Protein AF-A0A9E4G983-F1 (afdb_monomer_lite)

Radius of gyration: 18.8 Å; chains: 1; bounding box: 48×41×46 Å

Foldseek 3Di:
DFDADQWFADPNFIFGADDPVVVVVVCVVVVHDDPPVNVVVVVVVVVQCPDPVNDDDDDQDPPDDDDDDNGPDDDDDDDDDADPPPPVPGDDDDDDDDDDPPVPRG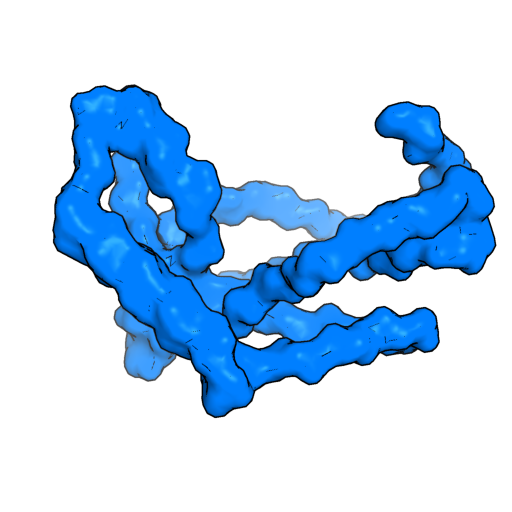DGDVSNCPPPDDDDPDDPPDDPDPPDDDDD

pLDDT: mean 84.01, std 15.25, range [31.33, 97.31]

Secondary structure (DSSP, 8-state):
-----SEEEETTEEEE---GGGHHHHHHHHT-PPPHHHHHHHHHHHHHHTSTTT-------TT------TTT------------S-GGGS-----------TTTSPP--GGGGTT-PPP----TT-----------

Sequence (136 aa):
PYKVPIFSSVDGVLSCRFIETYMPPAAKELGIDMPEDLVEAISYFQEIAARDDIKLDMLVEPGHMTFSNNFVILHARSAFEDGSNDVEIKRLFLRLWLDVDAAASRPHVPEIAVYDADSITRQEGRTPVYAGDGWS

Structure (mmCIF, N/CA/C/O backbone):
data_AF-A0A9E4G983-F1
#
_entry.id   AF-A0A9E4G983-F1
#
loop_
_atom_site.group_PDB
_atom_site.id
_atom_site.type_symbol
_atom_site.label_atom_id
_atom_site.label_alt_id
_atom_site.label_comp_id
_atom_site.label_asym_id
_atom_site.label_entity_id
_atom_site.label_seq_id
_atom_site.pdbx_PDB_ins_code
_atom_site.Cartn_x
_atom_site.Cartn_y
_atom_site.Cartn_z
_atom_site.occupancy
_atom_site.B_iso_or_equiv
_atom_site.auth_seq_id
_atom_site.auth_comp_id
_atom_site.auth_asym_id
_atom_site.auth_atom_id
_atom_site.pdbx_PDB_model_num
ATOM 1 N N . PRO A 1 1 ? -5.307 13.943 16.674 1.00 65.88 1 PRO A N 1
ATOM 2 C CA . PRO A 1 1 ? -4.781 12.770 15.934 1.00 65.88 1 PRO A CA 1
ATOM 3 C C . PRO A 1 1 ? -5.943 11.841 15.584 1.00 65.88 1 PRO A C 1
ATOM 5 O O . PRO A 1 1 ? -6.778 11.593 16.451 1.00 65.88 1 PRO A O 1
ATOM 8 N N . TYR A 1 2 ? -6.039 11.397 14.332 1.00 74.31 2 TYR A N 1
ATOM 9 C CA . TYR A 1 2 ? -7.101 10.493 13.888 1.00 74.31 2 TYR A CA 1
ATOM 10 C C . TYR A 1 2 ? -6.592 9.052 13.916 1.00 74.31 2 TYR A C 1
ATOM 12 O O . TYR A 1 2 ? -5.470 8.783 13.491 1.00 74.31 2 TYR A O 1
ATOM 20 N N . LYS A 1 3 ? -7.409 8.124 14.423 1.00 85.19 3 LYS A N 1
ATOM 21 C CA . LYS A 1 3 ? -7.154 6.690 14.254 1.00 85.19 3 LYS A CA 1
ATOM 22 C C . LYS A 1 3 ? -7.674 6.292 12.877 1.00 85.19 3 LYS A C 1
ATOM 24 O O . LYS A 1 3 ? -8.880 6.179 12.695 1.00 85.19 3 LYS A O 1
ATOM 29 N N . VAL A 1 4 ? -6.768 6.123 11.920 1.00 89.88 4 VAL A N 1
ATOM 30 C CA . VAL A 1 4 ? -7.114 5.711 10.555 1.00 89.88 4 VAL A CA 1
ATOM 31 C C . VAL A 1 4 ? -7.070 4.185 10.470 1.00 89.88 4 VAL A C 1
ATOM 33 O O . VAL A 1 4 ? -6.026 3.605 10.778 1.00 89.88 4 VAL A O 1
ATOM 36 N N . PRO A 1 5 ? -8.168 3.509 10.092 1.00 92.31 5 PRO A N 1
ATOM 37 C CA . PRO A 1 5 ? -8.169 2.059 9.986 1.00 92.31 5 PRO A CA 1
ATOM 38 C C . PRO A 1 5 ? -7.466 1.595 8.702 1.00 92.31 5 PRO A C 1
ATOM 40 O O . PRO A 1 5 ? -7.566 2.241 7.661 1.00 92.31 5 PRO A O 1
ATOM 43 N N . ILE A 1 6 ? -6.798 0.438 8.764 1.00 93.31 6 ILE A N 1
ATOM 44 C CA . ILE A 1 6 ? -6.194 -0.210 7.585 1.00 93.31 6 ILE A CA 1
ATOM 45 C C . ILE A 1 6 ? -7.288 -0.749 6.653 1.00 93.31 6 ILE A C 1
ATOM 47 O O . ILE A 1 6 ? -7.205 -0.594 5.436 1.00 93.31 6 ILE A O 1
ATOM 51 N N . PHE A 1 7 ? -8.335 -1.348 7.227 1.00 95.12 7 PHE A N 1
ATOM 52 C CA . PHE A 1 7 ? -9.487 -1.876 6.502 1.00 95.12 7 PHE A CA 1
ATOM 53 C C . PHE A 1 7 ? -10.757 -1.103 6.836 1.00 95.12 7 PHE A C 1
ATOM 55 O O . PHE A 1 7 ? -11.012 -0.762 7.989 1.00 95.12 7 PHE A O 1
ATOM 62 N N . SER A 1 8 ? -11.599 -0.905 5.832 1.00 95.38 8 SER A N 1
ATOM 63 C CA . SER A 1 8 ? -12.931 -0.334 5.979 1.00 95.38 8 SER A CA 1
ATOM 64 C C . SER A 1 8 ? -13.945 -1.210 5.266 1.00 95.38 8 SER A C 1
ATOM 66 O O . SER A 1 8 ? -13.715 -1.615 4.134 1.00 95.38 8 SER A O 1
ATOM 68 N N . SER A 1 9 ? -15.061 -1.504 5.928 1.00 96.00 9 SER A N 1
ATOM 69 C CA . SER A 1 9 ? -16.187 -2.216 5.331 1.00 96.00 9 SER A CA 1
ATOM 70 C C . SER A 1 9 ? -17.425 -1.341 5.442 1.00 96.00 9 SER A C 1
ATOM 72 O O . SER A 1 9 ? -17.888 -1.068 6.549 1.00 96.00 9 SER A O 1
ATOM 74 N N . VAL A 1 10 ? -17.926 -0.871 4.302 1.00 95.56 10 VAL A N 1
ATOM 75 C CA . VAL A 1 10 ? -19.136 -0.044 4.203 1.00 95.56 10 VAL A CA 1
ATOM 76 C C . VAL A 1 10 ? -20.039 -0.679 3.158 1.00 95.56 10 VAL A C 1
ATOM 78 O O . VAL A 1 10 ? -19.579 -1.008 2.068 1.00 95.56 10 VAL A O 1
ATOM 81 N N . ASP A 1 11 ? -21.302 -0.915 3.512 1.00 94.81 11 ASP A N 1
ATOM 82 C CA . ASP A 1 11 ? -22.305 -1.536 2.634 1.00 94.81 11 ASP A CA 1
ATOM 83 C C . ASP A 1 11 ? -21.843 -2.863 1.996 1.00 94.81 11 ASP A C 1
ATOM 85 O O . ASP A 1 11 ? -22.131 -3.169 0.840 1.00 94.81 11 ASP A O 1
ATOM 89 N N . GLY A 1 12 ? -21.087 -3.665 2.757 1.00 95.25 12 GLY A N 1
ATOM 90 C CA . GLY A 1 12 ? -20.534 -4.947 2.301 1.00 95.25 12 GLY A CA 1
ATOM 91 C C . GLY A 1 12 ? -19.316 -4.828 1.376 1.00 95.25 12 GLY A C 1
ATOM 92 O O . GLY A 1 12 ? -18.810 -5.846 0.903 1.00 95.25 12 GLY A O 1
ATOM 93 N N . VAL A 1 13 ? -18.819 -3.615 1.130 1.00 95.81 13 VAL A N 1
ATOM 94 C CA . VAL A 1 13 ? -17.636 -3.355 0.307 1.00 95.81 13 VAL A CA 1
ATOM 95 C C . VAL A 1 13 ? -16.412 -3.166 1.197 1.00 95.81 13 VAL A C 1
ATOM 97 O O . VAL A 1 13 ? -16.335 -2.211 1.965 1.00 95.81 13 VAL A O 1
ATOM 100 N N . LEU A 1 14 ? -15.432 -4.064 1.058 1.00 95.50 14 LEU A N 1
ATOM 101 C CA . LEU A 1 14 ? -14.140 -3.965 1.738 1.00 95.50 14 LEU A CA 1
ATOM 102 C C . LEU A 1 14 ? -13.174 -3.060 0.964 1.00 95.50 14 LEU A C 1
ATOM 104 O O . LEU A 1 14 ? -12.911 -3.285 -0.218 1.00 95.50 14 LEU A O 1
ATOM 108 N N . SER A 1 15 ? -12.603 -2.084 1.650 1.00 95.75 15 SER A N 1
ATOM 109 C CA . SER A 1 15 ? -11.560 -1.177 1.177 1.00 95.75 15 SER A CA 1
ATOM 110 C C . SER A 1 15 ? -10.341 -1.295 2.089 1.00 95.75 15 SER A C 1
ATOM 112 O O . SER A 1 15 ? -10.481 -1.488 3.296 1.00 95.75 15 SER A O 1
ATOM 114 N N . CYS A 1 16 ? -9.145 -1.180 1.521 1.00 94.62 16 CYS A N 1
ATOM 115 C CA . CYS A 1 16 ? -7.878 -1.262 2.240 1.00 94.62 16 CYS A CA 1
ATOM 116 C C . CYS A 1 16 ? -7.015 -0.041 1.922 1.00 94.62 16 CYS A C 1
ATOM 118 O O . CYS A 1 16 ? -6.756 0.239 0.753 1.00 94.62 16 CYS A O 1
ATOM 120 N N . ARG A 1 17 ? -6.529 0.656 2.952 1.00 91.25 17 ARG A N 1
ATOM 121 C CA . ARG A 1 17 ? -5.506 1.700 2.828 1.00 91.25 17 ARG A CA 1
ATOM 122 C C . ARG A 1 17 ? -4.387 1.396 3.812 1.00 91.25 17 ARG A C 1
ATOM 124 O O . ARG A 1 17 ? -4.528 1.588 5.014 1.00 91.25 17 ARG A O 1
ATOM 131 N N . PHE A 1 18 ? -3.269 0.915 3.286 1.00 91.44 18 PHE A N 1
ATOM 132 C CA . PHE A 1 18 ? -2.132 0.486 4.088 1.00 91.44 18 PHE A CA 1
ATOM 133 C C . PHE A 1 18 ? -0.893 1.308 3.740 1.00 91.44 18 PHE A C 1
ATOM 135 O O . PHE A 1 18 ? -0.408 1.262 2.610 1.00 91.44 18 PHE A O 1
ATOM 142 N N . ILE A 1 19 ? -0.396 2.072 4.714 1.00 87.00 19 ILE A N 1
ATOM 143 C CA . ILE A 1 19 ? 0.829 2.869 4.598 1.00 87.00 19 ILE A CA 1
ATOM 144 C C . ILE A 1 19 ? 1.618 2.710 5.900 1.00 87.00 19 ILE A C 1
ATOM 146 O O . ILE A 1 19 ? 1.531 3.532 6.810 1.00 87.00 19 ILE A O 1
ATOM 150 N N . GLU A 1 20 ? 2.364 1.611 6.004 1.00 86.50 20 GLU A N 1
ATOM 151 C CA . GLU A 1 20 ? 3.146 1.264 7.199 1.00 86.50 20 GLU A CA 1
ATOM 152 C C . GLU A 1 20 ? 4.103 2.383 7.625 1.00 86.50 20 GLU A C 1
ATOM 154 O O . GLU A 1 20 ? 4.232 2.685 8.808 1.00 86.50 20 GLU A O 1
ATOM 159 N N . THR A 1 21 ? 4.734 3.051 6.656 1.00 87.12 21 THR A N 1
ATOM 160 C CA . THR A 1 21 ? 5.777 4.058 6.894 1.00 87.12 21 THR A CA 1
ATOM 161 C C . THR A 1 21 ? 5.303 5.263 7.707 1.00 87.12 21 THR A C 1
ATOM 163 O O . THR A 1 21 ? 6.135 5.983 8.256 1.00 87.12 21 THR A O 1
ATOM 166 N N . TYR A 1 22 ? 3.991 5.483 7.823 1.00 87.00 22 TYR A N 1
ATOM 167 C CA . TYR A 1 22 ? 3.418 6.550 8.645 1.00 87.00 22 TYR A CA 1
ATOM 168 C C . TYR A 1 22 ? 3.205 6.149 10.106 1.00 87.00 22 TYR A C 1
ATOM 170 O O . TYR A 1 22 ? 3.142 7.028 10.965 1.00 87.00 22 TYR A O 1
ATOM 178 N N . MET A 1 23 ? 3.126 4.853 10.419 1.00 90.06 23 MET A N 1
ATOM 179 C CA . MET A 1 23 ? 2.730 4.398 11.755 1.00 90.06 23 MET A CA 1
ATOM 180 C C . MET A 1 23 ? 3.822 4.634 12.813 1.00 90.06 23 MET A C 1
ATOM 182 O O . MET A 1 23 ? 3.508 5.262 13.826 1.00 90.06 23 MET A O 1
ATOM 186 N N . PRO A 1 24 ? 5.105 4.251 12.608 1.00 90.81 24 PRO A N 1
ATOM 187 C CA . PRO A 1 24 ? 6.144 4.514 13.607 1.00 90.81 24 PRO A CA 1
ATOM 188 C C . PRO A 1 24 ? 6.396 6.012 13.866 1.00 90.81 24 PRO A C 1
ATOM 190 O O . PRO A 1 24 ? 6.490 6.395 15.036 1.00 90.81 24 PRO A O 1
ATOM 193 N N . PRO A 1 25 ? 6.465 6.896 12.843 1.00 90.25 25 PRO A N 1
ATOM 194 C CA . PRO A 1 25 ? 6.546 8.337 13.076 1.00 90.25 25 PRO A CA 1
ATOM 195 C C . PRO A 1 25 ? 5.351 8.887 13.860 1.00 90.25 25 PRO A C 1
ATOM 197 O O . PRO A 1 25 ? 5.557 9.679 14.778 1.00 90.25 25 PRO A O 1
ATOM 200 N N . ALA A 1 26 ? 4.128 8.439 13.556 1.00 89.38 26 ALA A N 1
ATOM 201 C CA . ALA A 1 26 ? 2.931 8.871 14.274 1.00 89.38 26 ALA A CA 1
ATOM 202 C C . ALA A 1 26 ? 2.939 8.416 15.743 1.00 89.38 26 ALA A C 1
ATOM 204 O O . ALA A 1 26 ? 2.630 9.211 16.627 1.00 89.38 26 ALA A O 1
ATOM 205 N N . ALA A 1 27 ? 3.336 7.170 16.027 1.00 91.38 27 ALA A N 1
ATOM 206 C CA . ALA A 1 27 ? 3.474 6.670 17.397 1.00 91.38 27 ALA A CA 1
ATOM 207 C C . ALA A 1 27 ? 4.495 7.499 18.195 1.00 91.38 27 ALA A C 1
ATOM 209 O O . ALA A 1 27 ? 4.200 7.973 19.295 1.00 91.38 27 ALA A O 1
ATOM 210 N N . LYS A 1 28 ? 5.650 7.787 17.578 1.00 92.88 28 LYS A N 1
ATOM 211 C CA . LYS A 1 28 ? 6.685 8.653 18.152 1.00 92.88 28 LYS A CA 1
ATOM 212 C C . LYS A 1 28 ? 6.173 10.067 18.438 1.00 92.88 28 LYS A C 1
ATOM 214 O O . LYS A 1 28 ? 6.452 10.596 19.510 1.00 92.88 28 LYS A O 1
ATOM 219 N N . GLU A 1 29 ? 5.450 10.681 17.502 1.00 92.44 29 GLU A N 1
ATOM 220 C CA . GLU A 1 29 ? 4.869 12.021 17.677 1.00 92.44 29 GLU A CA 1
ATOM 221 C C . GLU A 1 29 ? 3.842 12.055 18.817 1.00 92.44 29 GLU A C 1
ATOM 223 O O . GLU A 1 29 ? 3.778 13.019 19.577 1.00 92.44 29 GLU A O 1
ATOM 228 N N . LEU A 1 30 ? 3.076 10.976 18.975 1.00 91.25 30 LEU A N 1
ATOM 229 C CA . LEU A 1 30 ? 2.081 10.825 20.033 1.00 91.25 30 LEU A CA 1
ATOM 230 C C . LEU A 1 30 ? 2.671 10.413 21.388 1.00 91.25 30 LEU A C 1
ATOM 232 O O . LEU A 1 30 ? 1.933 10.385 22.372 1.00 91.25 30 LEU A O 1
ATOM 236 N N . GLY A 1 31 ? 3.970 10.105 21.455 1.00 95.06 31 GLY A N 1
ATOM 237 C CA . GLY A 1 31 ? 4.618 9.617 22.672 1.00 95.06 31 GLY A CA 1
ATOM 238 C C . GLY A 1 31 ? 4.053 8.279 23.151 1.00 95.06 31 GLY A C 1
ATOM 239 O O . GLY A 1 31 ? 4.037 8.025 24.354 1.00 95.06 31 GLY A O 1
ATOM 240 N N . ILE A 1 32 ? 3.551 7.458 22.225 1.00 93.06 32 ILE A N 1
ATOM 241 C CA . ILE A 1 32 ? 3.032 6.118 22.505 1.00 93.06 32 ILE A CA 1
ATOM 242 C C . ILE A 1 32 ? 3.922 5.073 21.843 1.00 93.06 32 ILE A C 1
ATOM 244 O O . ILE A 1 32 ? 4.487 5.309 20.774 1.00 93.06 32 ILE A O 1
ATOM 248 N N . ASP A 1 33 ? 3.990 3.895 22.450 1.00 94.19 33 ASP A N 1
ATOM 249 C CA . ASP A 1 33 ? 4.529 2.723 21.776 1.00 94.19 33 ASP A CA 1
ATOM 250 C C . ASP A 1 33 ? 3.502 2.174 20.783 1.00 94.19 33 ASP A C 1
ATOM 252 O O . ASP A 1 33 ? 2.286 2.305 20.967 1.00 94.19 33 ASP A O 1
ATOM 256 N N . MET A 1 34 ? 3.996 1.548 19.716 1.00 92.56 34 MET A N 1
ATOM 257 C CA . MET A 1 34 ? 3.139 0.758 18.839 1.00 92.56 34 MET A CA 1
ATOM 258 C C . MET A 1 34 ? 2.613 -0.446 19.633 1.00 92.56 34 MET A C 1
ATOM 260 O O . MET A 1 34 ? 3.431 -1.190 20.177 1.00 92.56 34 MET A O 1
ATOM 264 N N . PRO A 1 35 ? 1.285 -0.657 19.705 1.00 91.62 35 PRO A N 1
ATOM 265 C CA . PRO A 1 35 ? 0.722 -1.837 20.350 1.00 91.62 35 PRO A CA 1
ATOM 266 C C . PRO A 1 35 ? 1.307 -3.128 19.762 1.00 91.62 35 PRO A C 1
ATOM 268 O O . PRO A 1 35 ? 1.434 -3.246 18.542 1.00 91.62 35 PRO A O 1
ATOM 271 N N . GLU A 1 36 ? 1.676 -4.086 20.614 1.00 95.12 36 GLU A N 1
ATOM 272 C CA . GLU A 1 36 ? 2.325 -5.335 20.181 1.00 95.12 36 GLU A CA 1
ATOM 273 C C . GLU A 1 36 ? 1.444 -6.141 19.215 1.00 95.12 36 GLU A C 1
ATOM 275 O O . GLU A 1 36 ? 1.930 -6.649 18.205 1.00 95.12 36 GLU A O 1
ATOM 280 N N . ASP A 1 37 ? 0.137 -6.179 19.475 1.00 95.50 37 ASP A N 1
ATOM 281 C CA . ASP A 1 37 ? -0.866 -6.823 18.623 1.00 95.50 37 ASP A CA 1
ATOM 282 C C . ASP A 1 37 ? -0.970 -6.165 17.239 1.00 95.50 37 ASP A C 1
ATOM 284 O O . ASP A 1 37 ? -1.126 -6.849 16.227 1.00 95.50 37 ASP A O 1
ATOM 288 N N . LEU A 1 38 ? -0.830 -4.839 17.166 1.00 92.50 38 LEU A N 1
ATOM 289 C CA . LEU A 1 38 ? -0.785 -4.111 15.901 1.00 92.50 38 LEU A CA 1
ATOM 290 C C . LEU A 1 38 ? 0.484 -4.450 15.112 1.00 92.50 38 LEU A C 1
ATOM 292 O O . LEU A 1 38 ? 0.408 -4.647 13.900 1.00 92.50 38 LEU A O 1
ATOM 296 N N . VAL A 1 39 ? 1.636 -4.536 15.779 1.00 94.06 39 VAL A N 1
ATOM 297 C CA . VAL A 1 39 ? 2.902 -4.924 15.134 1.00 94.06 39 VAL A CA 1
ATOM 298 C C . VAL A 1 39 ? 2.808 -6.346 14.577 1.00 94.06 39 VAL A C 1
ATOM 300 O O . VAL A 1 39 ? 3.174 -6.575 13.422 1.00 94.06 39 VAL A O 1
ATOM 303 N N . GLU A 1 40 ? 2.267 -7.285 15.356 1.00 96.56 40 GLU A N 1
ATOM 304 C CA . GLU A 1 40 ? 2.035 -8.663 14.914 1.00 96.56 40 GLU A CA 1
ATOM 305 C C . GLU A 1 40 ? 1.082 -8.714 13.709 1.00 96.56 40 GLU A C 1
ATOM 307 O O . GLU A 1 40 ? 1.390 -9.349 12.698 1.00 96.56 40 GLU A O 1
ATOM 312 N N . ALA A 1 41 ? -0.037 -7.986 13.769 1.00 95.44 41 ALA A N 1
ATOM 313 C CA . ALA A 1 41 ? -1.020 -7.943 12.690 1.00 95.44 41 ALA A CA 1
ATOM 314 C C . ALA A 1 41 ? -0.454 -7.349 11.389 1.00 95.44 41 ALA A C 1
ATOM 316 O O . ALA A 1 41 ? -0.752 -7.855 10.306 1.00 95.44 41 ALA A O 1
ATOM 317 N N . ILE A 1 42 ? 0.369 -6.298 11.478 1.00 94.75 42 ILE A N 1
ATOM 318 C CA . ILE A 1 42 ? 1.040 -5.691 10.317 1.00 94.75 42 ILE A CA 1
ATOM 319 C C . ILE A 1 42 ? 2.016 -6.685 9.688 1.00 94.75 42 ILE A C 1
ATOM 321 O O . ILE A 1 42 ? 1.973 -6.886 8.474 1.00 94.75 42 ILE A O 1
ATOM 325 N N . SER A 1 43 ? 2.844 -7.338 10.506 1.00 95.31 43 SER A N 1
ATOM 326 C CA . SER A 1 43 ? 3.797 -8.349 10.038 1.00 95.31 43 SER A CA 1
ATOM 327 C C . SER A 1 43 ? 3.078 -9.493 9.315 1.00 95.31 43 SER A C 1
ATOM 329 O O . SER A 1 43 ? 3.426 -9.851 8.189 1.00 95.31 43 SER A O 1
ATOM 331 N N . TYR A 1 44 ? 1.995 -10.002 9.908 1.00 96.88 44 TYR A N 1
ATOM 332 C CA . TYR A 1 44 ? 1.192 -11.064 9.309 1.00 96.88 44 TYR A CA 1
ATOM 333 C C . TYR A 1 44 ? 0.507 -10.629 8.005 1.00 96.88 44 TYR A C 1
ATOM 335 O O . TYR A 1 44 ? 0.484 -11.373 7.022 1.00 96.88 44 TYR A O 1
ATOM 343 N N . PHE A 1 45 ? -0.016 -9.402 7.958 1.00 95.62 45 PHE A N 1
ATOM 344 C CA . PHE A 1 45 ? -0.586 -8.827 6.742 1.00 95.62 45 PHE A CA 1
ATOM 345 C C . PHE A 1 45 ? 0.445 -8.756 5.608 1.00 95.62 45 PHE A C 1
ATOM 347 O O . PHE A 1 45 ? 0.139 -9.137 4.477 1.00 95.62 45 PHE A O 1
ATOM 354 N N . GLN A 1 46 ? 1.669 -8.310 5.903 1.00 94.38 46 GLN A N 1
ATOM 355 C CA . GLN A 1 46 ? 2.756 -8.255 4.925 1.00 94.38 46 GLN A CA 1
ATOM 356 C C . GLN A 1 46 ? 3.183 -9.644 4.457 1.00 94.38 46 GLN A C 1
ATOM 358 O O . GLN A 1 46 ? 3.407 -9.832 3.261 1.00 94.38 46 GLN A O 1
ATOM 363 N N . GLU A 1 47 ? 3.247 -10.617 5.369 1.00 96.56 47 GLU A N 1
ATOM 364 C CA . GLU A 1 47 ? 3.534 -12.008 5.021 1.00 96.56 47 GLU A CA 1
ATOM 365 C C . GLU A 1 47 ? 2.511 -12.532 4.008 1.00 96.56 47 GLU A C 1
ATOM 367 O O . GLU A 1 47 ? 2.904 -13.050 2.965 1.00 96.56 47 GLU A O 1
ATOM 372 N N . ILE A 1 48 ? 1.210 -12.344 4.269 1.00 96.94 48 ILE A N 1
ATOM 373 C CA . ILE A 1 48 ? 0.138 -12.748 3.346 1.00 96.94 48 ILE A CA 1
ATOM 374 C C . ILE A 1 48 ? 0.262 -12.017 2.009 1.00 96.94 48 ILE A C 1
ATOM 376 O O . ILE A 1 48 ? 0.208 -12.656 0.958 1.00 96.94 48 ILE A O 1
ATOM 380 N N . ALA A 1 49 ? 0.434 -10.693 2.036 1.00 95.06 49 ALA A N 1
ATOM 381 C CA . ALA A 1 49 ? 0.529 -9.877 0.828 1.00 95.06 49 ALA A CA 1
ATOM 382 C C . ALA A 1 49 ? 1.724 -10.264 -0.062 1.00 95.06 49 ALA A C 1
ATOM 384 O O . ALA A 1 49 ? 1.685 -10.024 -1.268 1.00 95.06 49 ALA A O 1
ATOM 385 N N . ALA A 1 50 ? 2.771 -10.861 0.514 1.00 94.50 50 ALA A N 1
ATOM 386 C CA . ALA A 1 50 ? 3.968 -11.299 -0.196 1.00 94.50 50 ALA A CA 1
ATOM 387 C C . ALA A 1 50 ? 3.914 -12.753 -0.706 1.00 94.50 50 ALA A C 1
ATOM 389 O O . ALA A 1 50 ? 4.843 -13.167 -1.414 1.00 94.50 50 ALA A O 1
ATOM 390 N N . ARG A 1 51 ? 2.876 -13.534 -0.370 1.00 97.31 51 ARG A N 1
ATOM 391 C CA . ARG A 1 51 ? 2.757 -14.932 -0.818 1.00 97.31 51 ARG A CA 1
ATOM 392 C C . ARG A 1 51 ? 2.574 -15.016 -2.328 1.00 97.31 51 ARG A C 1
ATOM 394 O O . ARG A 1 51 ? 1.840 -14.223 -2.908 1.00 97.31 51 ARG A O 1
ATOM 401 N N . ASP A 1 52 ? 3.207 -16.005 -2.952 1.00 96.06 52 ASP A N 1
ATOM 402 C CA . ASP A 1 52 ? 3.201 -16.186 -4.411 1.00 96.06 52 ASP A CA 1
ATOM 403 C C . ASP A 1 52 ? 1.804 -16.482 -4.990 1.00 96.06 52 ASP A C 1
ATOM 405 O O . ASP A 1 52 ? 1.565 -16.236 -6.167 1.00 96.06 52 ASP A O 1
ATOM 409 N N . ASP A 1 53 ? 0.873 -16.991 -4.179 1.00 97.06 53 ASP A N 1
ATOM 410 C CA . ASP A 1 53 ? -0.525 -17.232 -4.558 1.00 97.06 53 ASP A CA 1
ATOM 411 C C . ASP A 1 53 ? -1.430 -15.995 -4.398 1.00 97.06 53 ASP A C 1
ATOM 413 O O . ASP A 1 53 ? -2.571 -16.005 -4.862 1.00 97.06 53 ASP A O 1
ATOM 417 N N . ILE A 1 54 ? -0.927 -14.930 -3.764 1.00 96.00 54 ILE A N 1
ATOM 418 C CA . ILE A 1 54 ? -1.641 -13.668 -3.526 1.00 96.00 54 ILE A CA 1
ATOM 419 C C . ILE A 1 54 ? -1.057 -12.529 -4.365 1.00 96.00 54 ILE A C 1
ATOM 421 O O . ILE A 1 54 ? -1.810 -11.731 -4.931 1.00 96.00 54 ILE A O 1
ATOM 425 N N . LYS A 1 55 ? 0.273 -12.422 -4.439 1.00 95.38 55 LYS A N 1
ATOM 426 C CA . LYS A 1 55 ? 0.944 -11.351 -5.178 1.00 95.38 55 LYS A CA 1
ATOM 427 C C . LYS A 1 55 ? 0.961 -11.635 -6.678 1.00 95.38 55 LYS A C 1
ATOM 429 O O . LYS A 1 55 ? 1.061 -12.774 -7.120 1.00 95.38 55 LYS A O 1
ATOM 434 N N . LEU A 1 56 ? 0.939 -10.560 -7.459 1.00 94.44 56 LEU A N 1
ATOM 435 C CA . LEU A 1 56 ? 1.154 -10.598 -8.899 1.00 94.44 56 LEU A CA 1
ATOM 436 C C . LEU A 1 56 ? 2.462 -9.884 -9.230 1.00 94.44 56 LEU A C 1
ATOM 438 O O . LEU A 1 56 ? 2.544 -8.658 -9.128 1.00 94.44 56 LEU A O 1
ATOM 442 N N . ASP A 1 57 ? 3.453 -10.646 -9.678 1.00 94.50 57 ASP A N 1
ATOM 443 C CA . ASP A 1 57 ? 4.681 -10.088 -10.234 1.00 94.50 57 ASP A CA 1
ATOM 444 C C . ASP A 1 57 ? 4.478 -9.758 -11.715 1.00 94.50 57 ASP A C 1
ATOM 446 O O . ASP A 1 57 ? 4.103 -10.606 -12.526 1.00 94.50 57 ASP A O 1
ATOM 450 N N . MET A 1 58 ? 4.720 -8.498 -12.075 1.00 91.94 58 MET A N 1
ATOM 451 C CA . MET A 1 58 ? 4.535 -8.002 -13.435 1.00 91.94 58 MET A CA 1
ATOM 452 C C . MET A 1 58 ? 5.694 -7.096 -13.845 1.00 91.94 58 MET A C 1
ATOM 454 O O . MET A 1 58 ? 6.027 -6.126 -13.159 1.00 91.94 58 MET A O 1
ATOM 458 N N . LEU A 1 59 ? 6.262 -7.372 -15.019 1.00 91.56 59 LEU A N 1
ATOM 459 C CA . LEU A 1 59 ? 7.192 -6.467 -15.679 1.00 91.56 59 LEU A CA 1
ATOM 460 C C . LEU A 1 59 ? 6.407 -5.447 -16.513 1.00 91.56 59 LEU A C 1
ATOM 462 O O . LEU A 1 59 ? 5.679 -5.802 -17.436 1.00 91.56 59 LEU A O 1
ATOM 466 N N . VAL A 1 60 ? 6.559 -4.166 -16.183 1.00 90.94 60 VAL A N 1
ATOM 467 C CA . VAL A 1 60 ? 6.005 -3.067 -16.985 1.00 90.94 60 VAL A CA 1
ATOM 468 C C . VAL A 1 60 ? 7.060 -2.643 -18.002 1.00 90.94 60 VAL A C 1
ATOM 470 O O . VAL A 1 60 ? 8.078 -2.060 -17.624 1.00 90.94 60 VAL A O 1
ATOM 473 N N . GLU A 1 61 ? 6.816 -2.968 -19.269 1.00 90.31 61 GLU A N 1
ATOM 474 C CA . GLU A 1 61 ? 7.705 -2.697 -20.401 1.00 90.31 61 GLU A CA 1
ATOM 475 C C . GLU A 1 61 ? 7.446 -1.306 -21.008 1.00 90.31 61 GLU A C 1
ATOM 477 O O . GLU A 1 61 ? 6.391 -0.705 -20.765 1.00 90.31 61 GLU A O 1
ATOM 482 N N . PRO A 1 62 ? 8.383 -0.759 -21.805 1.00 89.69 62 PRO A N 1
ATOM 483 C CA . PRO A 1 62 ? 8.163 0.491 -22.523 1.00 89.69 62 PRO A CA 1
ATOM 484 C C . PRO A 1 62 ? 6.869 0.463 -23.349 1.00 89.69 62 PRO A C 1
ATOM 486 O O . PRO A 1 62 ? 6.647 -0.432 -24.158 1.00 89.69 62 PRO A O 1
ATOM 489 N N . GLY A 1 63 ? 6.010 1.462 -23.139 1.00 90.94 63 GLY A N 1
ATOM 490 C CA . GLY A 1 63 ? 4.699 1.559 -23.788 1.00 90.94 63 GLY A CA 1
ATOM 491 C C . GLY A 1 63 ? 3.545 0.909 -23.014 1.00 90.94 63 GLY A C 1
ATOM 492 O O . GLY A 1 63 ? 2.390 1.160 -23.356 1.00 90.94 63 GLY A O 1
ATOM 493 N N . HIS A 1 64 ? 3.812 0.140 -21.952 1.00 94.12 64 HIS A N 1
ATOM 494 C CA . HIS A 1 64 ? 2.758 -0.380 -21.077 1.00 94.12 64 HIS A CA 1
ATOM 495 C C . HIS A 1 64 ? 2.234 0.690 -20.114 1.00 94.12 64 HIS A C 1
ATOM 497 O O . HIS A 1 64 ? 2.966 1.560 -19.638 1.00 94.12 64 HIS A O 1
ATOM 503 N N . MET A 1 65 ? 0.945 0.582 -19.790 1.00 93.31 65 MET A N 1
ATOM 504 C CA . MET A 1 65 ? 0.265 1.414 -18.803 1.00 93.31 65 MET A CA 1
ATOM 505 C C . MET A 1 65 ? -0.461 0.524 -17.802 1.00 93.31 65 MET A C 1
ATOM 507 O O . MET A 1 65 ? -1.096 -0.459 -18.181 1.00 93.31 65 MET A O 1
ATOM 511 N N . THR A 1 66 ? -0.387 0.889 -16.525 1.00 92.75 66 THR A N 1
ATOM 512 C CA . THR A 1 66 ? -1.035 0.159 -15.434 1.00 92.75 66 THR A CA 1
ATOM 513 C C . THR A 1 66 ? -1.975 1.078 -14.672 1.00 92.75 66 THR A C 1
ATOM 515 O O . THR A 1 66 ? -1.588 2.188 -14.304 1.00 92.75 66 THR A O 1
ATOM 518 N N . PHE A 1 67 ? -3.177 0.587 -14.378 1.00 92.31 67 PHE A N 1
ATOM 519 C CA . PHE A 1 67 ? -4.127 1.237 -13.482 1.00 92.31 67 PHE A CA 1
ATOM 520 C C . PHE A 1 67 ? -4.300 0.381 -12.233 1.00 92.31 67 PHE A C 1
ATOM 522 O O . PHE A 1 67 ? -4.580 -0.812 -12.336 1.00 92.31 67 PHE A O 1
ATOM 529 N N . SER A 1 68 ? -4.181 1.005 -11.065 1.00 91.56 68 SER A N 1
ATOM 530 C CA . SER A 1 68 ? -4.372 0.338 -9.778 1.00 91.56 68 SER A CA 1
ATOM 531 C C . SER A 1 68 ? -5.408 1.097 -8.967 1.00 91.56 68 SER A C 1
ATOM 533 O O . SER A 1 68 ? -5.254 2.292 -8.718 1.00 91.56 68 SER A O 1
ATOM 535 N N . ASN A 1 69 ? -6.461 0.403 -8.532 1.00 91.94 69 ASN A N 1
ATOM 536 C CA . ASN A 1 69 ? -7.382 0.956 -7.549 1.00 91.94 69 ASN A CA 1
ATOM 537 C C . ASN A 1 69 ? -6.707 0.916 -6.173 1.00 91.94 69 ASN A C 1
ATOM 539 O O . ASN A 1 69 ? -6.491 -0.161 -5.613 1.00 91.94 69 ASN A O 1
ATOM 543 N N . ASN A 1 70 ? -6.397 2.094 -5.632 1.00 91.06 70 ASN A N 1
ATOM 544 C CA . ASN A 1 70 ? -5.628 2.244 -4.399 1.00 91.06 70 ASN A CA 1
ATOM 545 C C . ASN A 1 70 ? -6.352 1.732 -3.136 1.00 91.06 70 ASN A C 1
ATOM 547 O O . ASN A 1 70 ? -5.722 1.618 -2.092 1.00 91.06 70 ASN A O 1
ATOM 551 N N . PHE A 1 71 ? -7.646 1.405 -3.227 1.00 92.81 71 PHE A N 1
ATOM 552 C CA . PHE A 1 71 ? -8.411 0.790 -2.138 1.00 92.81 71 PHE A CA 1
ATOM 553 C C . PHE A 1 71 ? -8.457 -0.741 -2.192 1.00 92.81 71 PHE A C 1
ATOM 555 O O . PHE A 1 71 ? -9.033 -1.367 -1.302 1.00 92.81 71 PHE A O 1
ATOM 562 N N . VAL A 1 72 ? -7.934 -1.352 -3.257 1.00 93.25 72 VAL A N 1
ATOM 563 C CA . VAL A 1 72 ? -8.059 -2.800 -3.501 1.00 93.25 72 VAL A CA 1
ATOM 564 C C . VAL A 1 72 ? -6.700 -3.454 -3.725 1.00 93.25 72 VAL A C 1
ATOM 566 O O . VAL A 1 72 ? -6.508 -4.597 -3.324 1.00 93.25 72 VAL A O 1
ATOM 569 N N . ILE A 1 73 ? -5.757 -2.744 -4.351 1.00 93.62 73 ILE A N 1
ATOM 570 C CA . ILE A 1 73 ? -4.464 -3.296 -4.759 1.00 93.62 73 ILE A CA 1
ATOM 571 C C . ILE A 1 73 ? -3.338 -2.582 -4.012 1.00 93.62 73 ILE A C 1
ATOM 573 O O . ILE A 1 73 ? -3.082 -1.393 -4.227 1.00 93.62 73 ILE A O 1
ATOM 577 N N . LEU A 1 74 ? -2.614 -3.340 -3.186 1.00 93.50 74 LEU A N 1
ATOM 578 C CA . LEU A 1 74 ? -1.293 -2.933 -2.716 1.00 93.50 74 LEU A CA 1
ATOM 579 C C . LEU A 1 74 ? -0.314 -3.026 -3.884 1.00 93.50 74 LEU A C 1
ATOM 581 O O . LEU A 1 74 ? -0.339 -3.987 -4.648 1.00 93.50 74 LEU A O 1
ATOM 585 N N . HIS A 1 75 ? 0.554 -2.033 -4.023 1.00 92.25 75 HIS A N 1
ATOM 586 C CA . HIS A 1 75 ? 1.535 -2.000 -5.098 1.00 92.25 75 HIS A CA 1
ATOM 587 C C . HIS A 1 75 ? 2.912 -1.661 -4.540 1.00 92.25 75 HIS A C 1
ATOM 589 O O . HIS A 1 75 ? 3.074 -0.748 -3.732 1.00 92.25 75 HIS A O 1
ATOM 595 N N . ALA A 1 76 ? 3.907 -2.402 -5.005 1.00 90.88 76 ALA A N 1
ATOM 596 C CA . ALA A 1 76 ? 5.305 -2.219 -4.662 1.00 90.88 76 ALA A CA 1
ATOM 597 C C . ALA A 1 76 ? 6.162 -2.399 -5.917 1.00 90.88 76 ALA A C 1
ATOM 599 O O . ALA A 1 76 ? 5.667 -2.717 -7.000 1.00 90.88 76 ALA A O 1
ATOM 600 N N . ARG A 1 77 ? 7.465 -2.180 -5.769 1.00 91.06 77 ARG A N 1
ATOM 601 C CA . ARG A 1 77 ? 8.458 -2.500 -6.794 1.00 91.06 77 ARG A CA 1
ATOM 602 C C . ARG A 1 77 ? 9.509 -3.417 -6.189 1.00 91.06 77 ARG A C 1
ATOM 604 O O . ARG A 1 77 ? 9.868 -3.240 -5.026 1.00 91.06 77 ARG A O 1
ATOM 611 N N . SER A 1 78 ? 10.020 -4.349 -6.985 1.00 90.12 78 SER A N 1
ATOM 612 C CA . SER A 1 78 ? 11.208 -5.116 -6.622 1.00 90.12 78 SER A CA 1
ATOM 613 C C . SER A 1 78 ? 12.417 -4.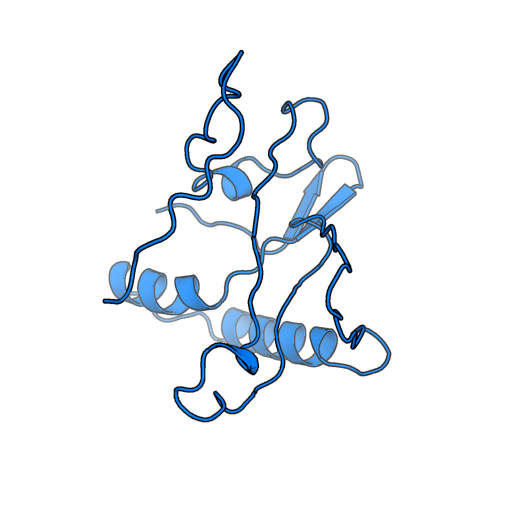189 -6.470 1.00 90.12 78 SER A C 1
ATOM 615 O O . SER A 1 78 ? 12.475 -3.112 -7.076 1.00 90.12 78 SER A O 1
ATOM 617 N N . ALA A 1 79 ? 13.398 -4.615 -5.672 1.00 89.56 79 ALA A N 1
ATOM 618 C CA . ALA A 1 79 ? 14.704 -3.971 -5.658 1.00 89.56 79 ALA A CA 1
ATOM 619 C C . ALA A 1 79 ? 15.325 -4.026 -7.063 1.00 89.56 79 ALA A C 1
ATOM 621 O O . ALA A 1 79 ? 15.126 -4.990 -7.805 1.00 89.56 79 ALA A O 1
ATOM 622 N N . PHE A 1 80 ? 16.044 -2.974 -7.432 1.00 86.00 80 PHE A N 1
ATOM 623 C CA . PHE A 1 80 ? 16.764 -2.881 -8.694 1.00 86.00 80 PHE A CA 1
ATOM 624 C C . PHE A 1 80 ? 18.019 -2.036 -8.488 1.00 86.00 80 PHE A C 1
ATOM 626 O O . PHE A 1 80 ? 18.080 -1.227 -7.561 1.00 86.00 80 PHE A O 1
ATOM 633 N N . GLU A 1 81 ? 19.007 -2.239 -9.349 1.00 83.75 81 GLU A N 1
ATOM 634 C CA . GLU A 1 81 ? 20.191 -1.393 -9.421 1.00 83.75 81 GLU A CA 1
ATOM 635 C C . GLU A 1 81 ? 19.943 -0.312 -10.472 1.00 83.75 81 GLU A C 1
ATOM 637 O O . GLU A 1 81 ? 19.516 -0.611 -11.591 1.00 83.75 81 GLU A O 1
ATOM 642 N N . ASP A 1 82 ? 20.186 0.948 -10.116 1.00 80.38 82 ASP A N 1
ATOM 643 C CA . ASP A 1 82 ? 20.251 2.005 -11.117 1.00 80.38 82 ASP A CA 1
ATOM 644 C C . ASP A 1 82 ? 21.435 1.703 -12.050 1.00 80.38 82 ASP A C 1
ATOM 646 O O . ASP A 1 82 ? 22.563 1.506 -11.593 1.00 80.38 82 ASP A O 1
ATOM 650 N N . GLY A 1 83 ? 21.175 1.630 -13.360 1.00 69.94 83 GLY A N 1
ATOM 651 C CA . GLY A 1 83 ? 22.222 1.473 -14.372 1.00 69.94 83 GLY A CA 1
ATOM 652 C C . GLY A 1 83 ? 23.238 2.622 -14.330 1.00 69.94 83 GLY A C 1
ATOM 653 O O . GLY A 1 83 ? 23.080 3.589 -13.581 1.00 69.94 83 GLY A O 1
ATOM 654 N N . SER A 1 84 ? 24.291 2.545 -15.154 1.00 72.88 84 SER A N 1
ATOM 655 C CA . SER A 1 84 ? 25.237 3.659 -15.317 1.00 72.88 84 SER A CA 1
ATOM 656 C C . SER A 1 84 ? 24.495 4.985 -15.568 1.00 72.88 84 SER A C 1
ATOM 658 O O . SER A 1 84 ? 23.338 5.002 -15.981 1.00 72.88 84 SER A O 1
ATOM 660 N N . ASN A 1 85 ? 25.151 6.130 -15.351 1.00 73.81 85 ASN A N 1
ATOM 661 C CA . ASN A 1 85 ? 24.553 7.459 -15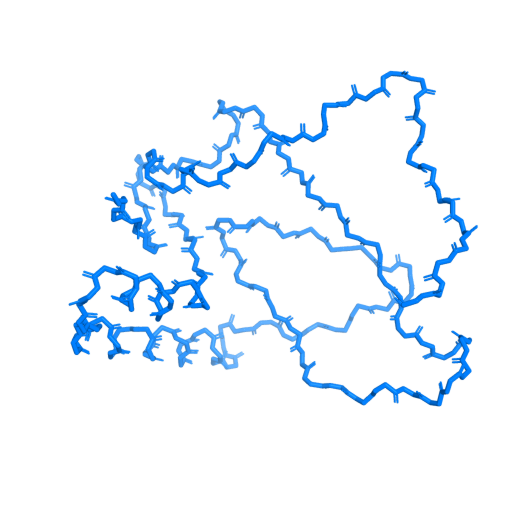.576 1.00 73.81 85 ASN A CA 1
ATOM 662 C C . ASN A 1 85 ? 24.119 7.740 -17.034 1.00 73.81 85 ASN A C 1
ATOM 664 O O . ASN A 1 85 ? 23.729 8.865 -17.344 1.00 73.81 85 ASN A O 1
ATOM 668 N N . ASP A 1 86 ? 24.176 6.739 -17.908 1.00 78.81 86 ASP A N 1
ATOM 669 C CA . ASP A 1 86 ? 23.589 6.754 -19.233 1.00 78.81 86 ASP A CA 1
ATOM 670 C C . ASP A 1 86 ? 22.055 6.817 -19.134 1.00 78.81 86 ASP A C 1
ATOM 672 O O . ASP A 1 86 ? 21.393 5.946 -18.570 1.00 78.81 86 ASP A O 1
ATOM 676 N N . VAL A 1 87 ? 21.488 7.904 -19.649 1.00 74.12 87 VAL A N 1
ATOM 677 C CA . VAL A 1 87 ? 20.050 8.190 -19.591 1.00 74.12 87 VAL A CA 1
ATOM 678 C C . VAL A 1 87 ? 19.254 7.211 -20.453 1.00 74.12 87 VAL A C 1
ATOM 680 O O . VAL A 1 87 ? 18.117 6.897 -20.101 1.00 74.12 87 VAL A O 1
ATOM 683 N N . GLU A 1 88 ? 19.854 6.673 -21.517 1.00 75.88 88 GLU A N 1
ATOM 684 C CA . GLU A 1 88 ? 19.180 5.802 -22.489 1.00 75.88 88 GLU A CA 1
ATOM 685 C C . GLU A 1 88 ? 18.783 4.438 -21.902 1.00 75.88 88 GLU A C 1
ATOM 687 O O . GLU A 1 88 ? 17.895 3.767 -22.425 1.00 75.88 88 GLU A O 1
ATOM 692 N N . ILE A 1 89 ? 19.406 4.026 -20.792 1.00 76.81 89 ILE A N 1
ATOM 693 C CA . ILE A 1 89 ? 19.128 2.744 -20.124 1.00 76.81 89 ILE A CA 1
ATOM 694 C C . ILE A 1 89 ? 18.325 2.893 -18.825 1.00 76.81 89 ILE A C 1
ATOM 696 O O . ILE A 1 89 ? 18.003 1.891 -18.180 1.00 76.81 89 ILE A O 1
ATOM 700 N N . LYS A 1 90 ? 17.995 4.124 -18.407 1.00 80.00 90 LYS A N 1
ATOM 701 C CA . LYS A 1 90 ? 17.258 4.353 -17.158 1.00 80.00 90 LYS A CA 1
ATOM 702 C C . LYS A 1 90 ? 15.784 3.988 -17.307 1.00 80.00 90 LYS A C 1
ATOM 704 O O . LYS A 1 90 ? 15.107 4.366 -18.259 1.00 80.00 90 LYS A O 1
ATOM 709 N N . ARG A 1 91 ? 15.247 3.307 -16.292 1.00 83.69 91 ARG A N 1
ATOM 710 C CA . ARG A 1 91 ? 13.812 3.020 -16.189 1.00 83.69 91 ARG A CA 1
ATOM 711 C C . ARG A 1 91 ? 13.050 4.304 -15.844 1.00 83.69 91 ARG A C 1
ATOM 713 O O . ARG A 1 91 ? 13.171 4.807 -14.730 1.00 83.69 91 ARG A O 1
ATOM 720 N N . LEU A 1 92 ? 12.235 4.805 -16.774 1.00 86.69 92 LEU A N 1
ATOM 721 C CA . LEU A 1 92 ? 11.414 6.007 -16.592 1.00 86.69 92 LEU A CA 1
ATOM 722 C C . LEU A 1 92 ? 9.917 5.668 -16.577 1.00 86.69 92 LEU A C 1
ATOM 724 O O . LEU A 1 92 ? 9.419 4.995 -17.476 1.00 86.69 92 LEU A O 1
ATOM 728 N N . PHE A 1 93 ? 9.191 6.196 -15.587 1.00 88.56 93 PHE A N 1
ATOM 729 C CA . PHE A 1 93 ? 7.729 6.150 -15.536 1.00 88.56 93 PHE A CA 1
ATOM 730 C C . PHE A 1 93 ? 7.131 7.526 -15.302 1.00 88.56 93 PHE A C 1
ATOM 732 O O . PHE A 1 93 ? 7.632 8.314 -14.501 1.00 88.56 93 PHE A O 1
ATOM 739 N N . LEU A 1 94 ? 5.987 7.757 -15.937 1.00 89.69 94 LEU A N 1
ATOM 740 C CA . LEU A 1 94 ? 5.066 8.817 -15.558 1.00 89.69 94 LEU A CA 1
ATOM 741 C C . LEU A 1 94 ? 4.003 8.221 -14.633 1.00 89.69 94 LEU A C 1
ATOM 743 O O . LEU A 1 94 ? 3.481 7.138 -14.896 1.00 89.69 94 LEU A O 1
ATOM 747 N N . ARG A 1 95 ? 3.682 8.930 -13.550 1.00 88.50 95 ARG A N 1
ATOM 748 C CA . ARG A 1 95 ? 2.647 8.531 -12.592 1.00 88.50 95 ARG A CA 1
ATOM 749 C C . ARG A 1 95 ? 1.598 9.627 -12.491 1.00 88.50 95 ARG A C 1
ATOM 751 O O . ARG A 1 95 ? 1.939 10.791 -12.303 1.00 88.50 95 ARG A O 1
ATOM 758 N N . LEU A 1 96 ? 0.332 9.229 -12.567 1.00 88.19 96 LEU A N 1
ATOM 759 C CA . LEU A 1 96 ? -0.824 10.095 -12.365 1.00 88.19 96 LEU A CA 1
ATOM 760 C C . LEU A 1 96 ? -1.671 9.545 -11.216 1.00 88.19 96 LEU A C 1
ATOM 762 O O . LEU A 1 96 ? -1.922 8.343 -11.154 1.00 88.19 96 LEU A O 1
ATOM 766 N N . TRP A 1 97 ? -2.108 10.428 -10.322 1.00 85.94 97 TRP A N 1
ATOM 767 C CA . TRP A 1 97 ? -3.137 10.125 -9.331 1.00 85.94 97 TRP A CA 1
ATOM 768 C C . TRP A 1 97 ? -4.484 10.576 -9.880 1.00 85.94 97 TRP A C 1
ATOM 770 O O . TRP A 1 97 ? -4.619 11.712 -10.332 1.00 85.94 97 TRP A O 1
ATOM 780 N N . LEU A 1 98 ? -5.451 9.664 -9.878 1.00 86.06 98 LEU A N 1
ATOM 781 C CA . LEU A 1 98 ? -6.807 9.915 -10.342 1.00 86.06 98 LEU A CA 1
ATOM 782 C C . LEU A 1 98 ? -7.739 9.844 -9.145 1.00 86.06 98 LEU A C 1
ATOM 784 O O . LEU A 1 98 ? -7.744 8.844 -8.430 1.00 86.06 98 LEU A O 1
ATOM 788 N N . ASP A 1 99 ? -8.515 10.902 -8.973 1.00 83.88 99 ASP A N 1
ATOM 789 C CA . ASP A 1 99 ? -9.636 10.935 -8.052 1.00 83.88 99 ASP A CA 1
ATOM 790 C C . ASP A 1 99 ? -10.940 10.911 -8.855 1.00 83.88 99 ASP A C 1
ATOM 792 O O . ASP A 1 99 ? -10.980 11.336 -10.017 1.00 83.88 99 ASP A O 1
ATOM 796 N N . VAL A 1 100 ? -11.988 10.369 -8.253 1.00 85.00 100 VAL A N 1
ATOM 797 C CA . VAL A 1 100 ? -13.325 10.284 -8.842 1.00 85.00 100 VAL A CA 1
ATOM 798 C C . VAL A 1 100 ? -14.314 10.964 -7.912 1.00 85.00 100 VAL A C 1
ATOM 800 O O . VAL A 1 100 ? -14.079 11.062 -6.712 1.00 85.00 100 VAL A O 1
ATOM 803 N N . ASP A 1 101 ? -15.449 11.403 -8.453 1.00 84.62 101 ASP A N 1
ATOM 804 C CA . ASP A 1 101 ? -16.507 11.982 -7.629 1.00 84.62 101 ASP A CA 1
ATOM 805 C C . ASP A 1 101 ? -16.847 11.055 -6.455 1.00 84.62 101 ASP A C 1
ATOM 807 O O . ASP A 1 101 ? -16.917 9.835 -6.616 1.00 84.62 101 ASP A O 1
ATOM 811 N N . ALA A 1 102 ? -17.121 11.627 -5.280 1.00 79.44 102 ALA A N 1
ATOM 812 C CA . ALA A 1 102 ? -17.379 10.856 -4.061 1.00 79.44 102 ALA A CA 1
ATOM 813 C C . ALA A 1 102 ? -18.487 9.797 -4.237 1.00 79.44 102 ALA A C 1
ATOM 815 O O . ALA A 1 102 ? -18.404 8.716 -3.664 1.00 79.44 102 ALA A O 1
ATOM 816 N N . ALA A 1 103 ? -19.489 10.073 -5.081 1.00 83.88 103 ALA A N 1
ATOM 817 C CA . ALA A 1 103 ? -20.564 9.133 -5.412 1.00 83.88 103 ALA A CA 1
ATOM 818 C C . ALA A 1 103 ? -20.103 7.913 -6.239 1.00 83.88 103 ALA A C 1
ATOM 820 O O . ALA A 1 103 ? -20.772 6.882 -6.229 1.00 83.88 103 ALA A O 1
ATOM 821 N N . ALA A 1 104 ? -18.991 8.034 -6.968 1.00 86.06 104 ALA A N 1
ATOM 822 C CA . ALA A 1 104 ? -18.366 6.973 -7.757 1.00 86.06 104 ALA A CA 1
ATOM 823 C C . ALA A 1 104 ? -17.139 6.351 -7.061 1.00 86.06 104 ALA A C 1
ATOM 825 O O . ALA A 1 104 ? -16.631 5.323 -7.515 1.00 86.06 104 ALA A O 1
ATOM 826 N N . SER A 1 105 ? -16.654 6.965 -5.977 1.00 88.69 105 SER A N 1
ATOM 827 C CA . SER A 1 105 ? -15.547 6.440 -5.183 1.00 88.69 105 SER A CA 1
ATOM 828 C C . SER A 1 105 ? -15.942 5.149 -4.472 1.00 88.69 105 SER A C 1
ATOM 830 O O . SER A 1 105 ? -17.114 4.875 -4.203 1.00 88.69 105 SER A O 1
ATOM 832 N N . ARG A 1 106 ? -14.944 4.316 -4.168 1.00 91.38 106 ARG A N 1
ATOM 833 C CA . ARG A 1 106 ? -15.186 3.064 -3.452 1.00 91.38 106 ARG A CA 1
ATOM 834 C C . ARG A 1 106 ? -15.647 3.390 -2.024 1.00 91.38 106 ARG A C 1
ATOM 836 O O . ARG A 1 106 ? -14.951 4.158 -1.366 1.00 91.38 106 ARG A O 1
ATOM 843 N N . PRO A 1 107 ? -16.736 2.791 -1.508 1.00 93.62 107 PRO A N 1
ATOM 844 C CA . PRO A 1 107 ? -17.188 3.030 -0.140 1.00 93.62 107 PRO A CA 1
ATOM 845 C C . PRO A 1 107 ? -16.085 2.790 0.899 1.00 93.62 107 PRO A C 1
ATOM 847 O O . PRO A 1 107 ? -15.397 1.763 0.877 1.00 93.62 107 PRO A O 1
ATOM 850 N N . HIS A 1 108 ? -15.908 3.753 1.799 1.00 93.00 108 HIS A N 1
ATOM 851 C CA . HIS A 1 108 ? -14.988 3.685 2.928 1.00 93.00 108 HIS A CA 1
ATOM 852 C C . HIS A 1 108 ? -15.436 4.645 4.036 1.00 93.00 108 HIS A C 1
ATOM 854 O O . HIS A 1 108 ? -16.219 5.566 3.807 1.00 93.00 108 HIS A O 1
ATOM 860 N N . VAL A 1 109 ? -14.952 4.416 5.253 1.00 92.81 109 VAL A N 1
ATOM 861 C CA . VAL A 1 109 ? -15.220 5.296 6.396 1.00 92.81 109 VAL A CA 1
ATOM 862 C C . VAL A 1 109 ? -14.453 6.620 6.257 1.00 92.81 109 VAL A C 1
ATOM 864 O O . VAL A 1 109 ? -13.333 6.604 5.738 1.00 92.81 109 VAL A O 1
ATOM 867 N N . PRO A 1 110 ? -14.999 7.756 6.730 1.00 90.25 110 PRO A N 1
ATOM 868 C CA . PRO A 1 110 ? -14.396 9.080 6.533 1.00 90.25 110 PRO A CA 1
ATOM 869 C C . PRO A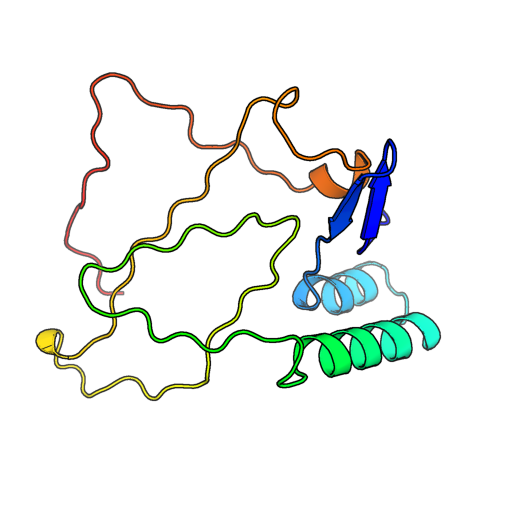 1 110 ? -12.947 9.207 7.022 1.00 90.25 110 PRO A C 1
ATOM 871 O O . PRO A 1 110 ? -12.171 9.981 6.466 1.00 90.25 110 PRO A O 1
ATOM 874 N N . GLU A 1 111 ? -12.552 8.430 8.032 1.00 91.25 111 GLU A N 1
ATOM 875 C CA . GLU A 1 111 ? -11.204 8.424 8.605 1.00 91.25 111 GLU A CA 1
ATOM 876 C C . GLU A 1 111 ? -10.124 8.064 7.576 1.00 91.25 111 GLU A C 1
ATOM 878 O O . GLU A 1 111 ? -8.984 8.512 7.697 1.00 91.25 111 GLU A O 1
ATOM 883 N N . ILE A 1 112 ? -10.468 7.287 6.544 1.00 87.56 112 ILE A N 1
ATOM 884 C CA . ILE A 1 112 ? -9.534 6.922 5.473 1.00 87.56 112 ILE A CA 1
ATOM 885 C C . ILE A 1 112 ? -9.201 8.120 4.572 1.00 87.56 112 ILE A C 1
ATOM 887 O O . ILE A 1 112 ? -8.075 8.178 4.076 1.00 87.56 112 ILE A O 1
ATOM 891 N N . ALA A 1 113 ? -10.106 9.092 4.426 1.00 82.81 113 ALA A N 1
ATOM 892 C CA . ALA A 1 113 ? -9.947 10.265 3.559 1.00 82.81 113 ALA A CA 1
ATOM 893 C C . ALA A 1 113 ? -9.286 11.474 4.255 1.00 82.81 113 ALA A C 1
ATOM 895 O O . ALA A 1 113 ? -9.075 12.515 3.643 1.00 82.81 113 ALA A O 1
ATOM 896 N N . VAL A 1 114 ? -8.917 11.358 5.537 1.00 75.50 114 VAL A N 1
ATOM 897 C CA . VAL A 1 114 ? -8.399 12.474 6.366 1.00 75.50 114 VAL A CA 1
ATOM 898 C C . VAL A 1 114 ? -7.134 13.140 5.799 1.00 75.50 114 VAL A C 1
ATOM 900 O O . VAL A 1 114 ? -6.829 14.279 6.143 1.00 75.50 114 VAL A O 1
ATOM 903 N N . TYR A 1 115 ? -6.402 12.439 4.933 1.00 66.44 115 TYR A N 1
ATOM 904 C CA . TYR A 1 115 ? -5.162 12.918 4.314 1.00 66.44 115 TYR A CA 1
ATOM 905 C C . TYR A 1 115 ? -5.250 13.030 2.794 1.00 66.44 115 TYR A C 1
ATOM 907 O O . TYR A 1 115 ? -4.212 13.087 2.131 1.00 66.44 115 TYR A O 1
ATOM 915 N N . ASP A 1 116 ? -6.455 13.001 2.232 1.00 68.31 116 ASP A N 1
ATOM 916 C CA . ASP A 1 116 ? -6.609 13.255 0.809 1.00 68.31 116 ASP A CA 1
ATOM 917 C C . ASP A 1 116 ? -6.339 14.743 0.572 1.00 68.31 116 ASP A C 1
ATOM 919 O O . ASP A 1 116 ? -6.986 15.625 1.135 1.00 68.31 116 ASP A O 1
ATOM 923 N N . ALA A 1 117 ? -5.266 15.011 -0.169 1.00 59.34 117 ALA A N 1
ATOM 924 C CA . ALA A 1 117 ? -4.893 16.358 -0.560 1.00 59.34 117 ALA A CA 1
ATOM 925 C C . ALA A 1 117 ? -5.789 16.826 -1.710 1.00 59.34 117 ALA A C 1
ATOM 927 O O . ALA A 1 117 ? -6.270 16.005 -2.493 1.00 59.34 117 ALA A O 1
ATOM 928 N N . ASP A 1 118 ? -5.940 18.145 -1.851 1.00 54.50 118 ASP A N 1
ATOM 929 C CA . ASP A 1 118 ? -6.619 18.739 -2.999 1.00 54.50 118 ASP A CA 1
ATOM 930 C C . ASP A 1 118 ? -6.008 18.192 -4.296 1.00 54.50 118 ASP A C 1
ATOM 932 O O . ASP A 1 118 ? -4.819 18.374 -4.590 1.00 54.50 118 ASP A O 1
ATOM 936 N N . SER A 1 119 ? -6.823 17.483 -5.074 1.00 57.50 119 SER A N 1
ATOM 937 C CA . SER A 1 119 ? -6.424 17.0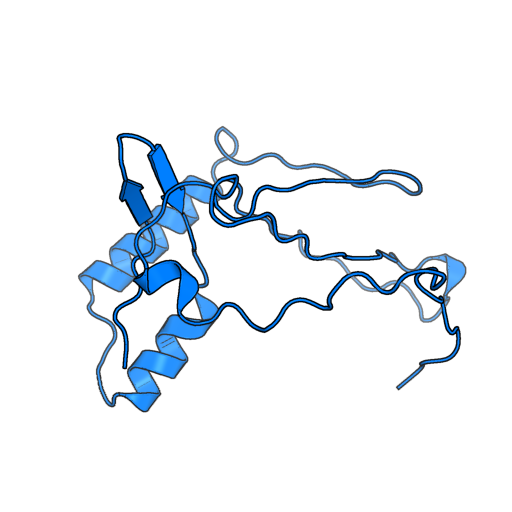08 -6.388 1.00 57.50 119 SER A CA 1
ATOM 938 C C . SER A 1 119 ? -6.224 18.203 -7.321 1.00 57.50 119 SER A C 1
ATOM 940 O O . SER A 1 119 ? -6.893 19.236 -7.223 1.00 57.50 119 SER A O 1
ATOM 942 N N . ILE A 1 120 ? -5.280 18.086 -8.258 1.00 62.22 120 ILE A N 1
ATOM 943 C CA . ILE A 1 120 ? -5.119 19.108 -9.294 1.00 62.22 120 ILE A CA 1
ATOM 944 C C . ILE A 1 120 ? -6.386 19.077 -10.149 1.00 62.22 120 ILE A C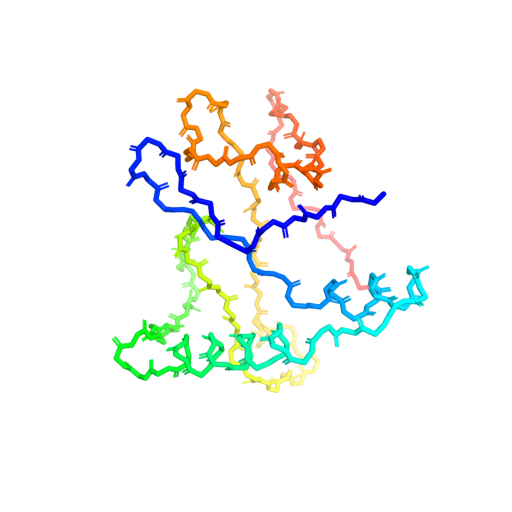 1
ATOM 946 O O . ILE A 1 120 ? -6.593 18.152 -10.936 1.00 62.22 120 ILE A O 1
ATOM 950 N N . THR A 1 121 ? -7.239 20.092 -10.001 1.00 61.34 121 THR A N 1
ATOM 951 C CA . THR A 1 121 ? -8.472 20.200 -10.782 1.00 61.34 121 THR A CA 1
ATOM 952 C C . THR A 1 121 ? -8.132 20.254 -12.268 1.00 61.34 121 THR A C 1
ATOM 954 O O . THR A 1 121 ? -7.222 20.987 -12.674 1.00 61.34 121 THR A O 1
ATOM 957 N N . ARG A 1 122 ? -8.880 19.498 -13.084 1.00 62.06 122 ARG A N 1
ATOM 958 C CA . ARG A 1 122 ? -8.765 19.504 -14.549 1.00 62.06 122 ARG A CA 1
ATOM 959 C C . ARG A 1 122 ? -8.674 20.944 -15.063 1.00 62.06 122 ARG A C 1
ATOM 961 O O . ARG A 1 122 ? -9.574 21.746 -14.840 1.00 62.06 122 ARG A O 1
ATOM 968 N N . GLN A 1 123 ? -7.603 21.245 -15.791 1.00 68.06 123 GLN A N 1
ATOM 969 C CA . GLN A 1 123 ? -7.386 22.549 -16.413 1.00 68.06 123 GLN A CA 1
ATOM 970 C C . GLN A 1 123 ? -7.811 22.477 -17.884 1.00 68.06 123 GLN A C 1
ATOM 972 O O . GLN A 1 123 ? -7.168 21.808 -18.693 1.00 68.06 123 GLN A O 1
ATOM 977 N N . GLU A 1 124 ? -8.914 23.134 -18.240 1.00 68.00 124 GLU A N 1
ATOM 978 C CA . GLU A 1 124 ? -9.408 23.159 -19.620 1.00 68.00 124 GLU A CA 1
ATOM 979 C C . GLU A 1 124 ? -8.401 23.854 -20.555 1.00 68.00 124 GLU A C 1
ATOM 981 O O . GLU A 1 124 ? -7.824 24.886 -20.217 1.00 68.00 124 GLU A O 1
ATOM 986 N N . GLY A 1 125 ? -8.126 23.252 -21.716 1.00 71.94 125 GLY A N 1
ATOM 987 C CA . GLY A 1 125 ? -7.143 23.766 -22.678 1.00 71.94 125 GLY A CA 1
ATOM 988 C C . GLY A 1 125 ? -5.671 23.570 -22.290 1.00 71.94 125 GLY A C 1
ATOM 989 O O . GLY A 1 125 ? -4.797 23.974 -23.057 1.00 71.94 125 GLY A O 1
ATOM 990 N N . ARG A 1 126 ? -5.369 22.936 -21.146 1.00 61.22 126 ARG A N 1
ATOM 991 C CA . ARG A 1 126 ? -4.002 22.536 -20.787 1.00 61.22 126 ARG A CA 1
ATOM 992 C C . ARG A 1 126 ? -3.809 21.036 -20.963 1.00 61.22 126 ARG A C 1
ATOM 994 O O . ARG A 1 126 ? -4.533 20.224 -20.398 1.00 61.22 126 ARG A O 1
ATOM 1001 N N . THR A 1 127 ? -2.784 20.677 -21.716 1.00 51.09 127 THR A N 1
ATOM 1002 C CA . THR A 1 127 ? -2.232 19.321 -21.764 1.00 51.09 127 THR A CA 1
ATOM 1003 C C . THR A 1 127 ? -1.206 19.190 -20.632 1.00 51.09 127 THR A C 1
ATOM 1005 O O . THR A 1 127 ? -0.553 20.191 -20.325 1.00 51.09 127 THR A O 1
ATOM 1008 N N . PRO A 1 128 ? -1.019 18.017 -19.996 1.00 54.06 128 PRO A N 1
ATOM 1009 C CA . PRO A 1 128 ? 0.119 17.806 -19.105 1.00 54.06 128 PRO A CA 1
ATOM 1010 C C . PRO A 1 128 ? 1.404 18.132 -19.873 1.00 54.06 128 PRO A C 1
ATOM 1012 O O . PRO A 1 128 ? 1.747 17.450 -20.837 1.00 54.06 128 PRO A O 1
ATOM 1015 N N . VAL A 1 129 ? 2.064 19.233 -19.516 1.00 47.78 129 VAL A N 1
ATOM 1016 C CA . VAL A 1 129 ? 3.286 19.661 -20.195 1.00 47.78 129 VAL A CA 1
ATOM 1017 C C . VAL A 1 129 ? 4.431 18.857 -19.601 1.00 47.78 129 VAL A C 1
ATOM 1019 O O . VAL A 1 129 ? 4.733 18.996 -18.418 1.00 47.78 129 VAL A O 1
ATOM 1022 N N . TYR A 1 130 ? 5.084 18.033 -20.419 1.00 46.50 130 TYR A N 1
ATOM 1023 C CA . TYR A 1 130 ? 6.444 17.608 -20.117 1.00 46.50 130 TYR A CA 1
ATOM 1024 C C . TYR A 1 130 ? 7.348 18.827 -20.321 1.00 46.50 130 TYR A C 1
ATOM 1026 O O . TYR A 1 130 ? 7.676 19.180 -21.452 1.00 46.50 130 TYR A O 1
ATOM 1034 N N . ALA A 1 131 ? 7.695 19.515 -19.236 1.00 37.25 131 ALA A N 1
ATOM 1035 C CA . ALA A 1 131 ? 8.828 20.426 -19.242 1.00 37.25 131 ALA A CA 1
ATOM 1036 C C . ALA A 1 131 ? 10.060 19.579 -18.911 1.00 37.25 131 ALA A C 1
ATOM 1038 O O . ALA A 1 131 ? 10.343 19.304 -17.747 1.00 37.25 131 ALA A O 1
ATOM 1039 N N . GLY A 1 132 ? 10.732 19.092 -19.953 1.00 45.47 132 GLY A N 1
ATOM 1040 C CA . GLY A 1 132 ? 12.095 18.603 -19.813 1.00 45.47 132 GLY A CA 1
ATOM 1041 C C . GLY A 1 132 ? 12.970 19.757 -19.342 1.00 45.47 132 GLY A C 1
ATOM 1042 O O . GLY A 1 132 ? 12.990 20.801 -19.987 1.00 45.47 132 GLY A O 1
ATOM 1043 N N . ASP A 1 133 ? 13.529 19.597 -18.143 1.00 41.62 133 ASP A N 1
ATOM 1044 C CA . ASP A 1 133 ? 14.936 19.808 -17.773 1.00 41.62 133 ASP A CA 1
ATOM 1045 C C . ASP A 1 133 ? 15.002 19.874 -16.238 1.00 41.62 133 ASP A C 1
ATOM 1047 O O . ASP A 1 133 ? 14.673 20.887 -15.625 1.00 41.62 133 ASP A O 1
ATOM 1051 N N . GLY A 1 134 ? 15.374 18.765 -15.589 1.00 32.16 134 GLY A N 1
ATOM 1052 C CA . GLY A 1 134 ? 15.311 18.654 -14.127 1.00 32.16 134 GLY A CA 1
ATOM 1053 C C . GLY A 1 134 ? 16.253 17.612 -13.544 1.00 32.16 134 GLY A C 1
ATOM 1054 O O . GLY A 1 134 ? 15.815 16.696 -12.856 1.00 32.16 134 GLY A O 1
ATOM 1055 N N . TRP A 1 135 ? 17.544 17.747 -13.840 1.00 38.34 135 TRP A N 1
ATOM 1056 C CA . TRP A 1 135 ? 18.596 17.204 -12.986 1.00 38.34 135 TRP A CA 1
ATOM 1057 C C . TRP A 1 135 ? 18.743 18.106 -11.756 1.00 38.34 135 TRP A C 1
ATOM 1059 O O . TRP A 1 135 ? 19.175 19.249 -11.902 1.00 38.34 135 TRP A O 1
ATOM 1069 N N . SER A 1 136 ? 18.419 17.588 -10.570 1.00 31.33 136 SER A N 1
ATOM 1070 C CA . SER A 1 136 ? 19.051 17.930 -9.283 1.00 31.33 136 SER A CA 1
ATOM 1071 C C . SER A 1 136 ? 18.628 16.932 -8.215 1.00 31.33 136 SER A C 1
ATOM 1073 O O . SER A 1 136 ? 17.397 16.824 -8.013 1.00 31.33 136 SER A O 1
#